Protein AF-0000000087665093 (afdb_homodimer)

Secondary structure (DSSP, 8-state):
-----------SS-GGGGGSGGGGTPPEEEEEEEEE-SS-EEEEEEETT-SS--GGG-EEEEHHHHHHH-HHHHHHHHHHHHHHHH--/-----------SS-GGGGGSGGGGTPPEEEEEEEEE-SS-EEEEEEETT-SS--GGG-EEEEHHHHHHH-HHHHHHHHHHHHHHHS--

Sequence (176 aa):
MLSPSRLKKSSLFPADDTKYGVCEGRKISRILGLNTTSSEVRMLIVYSDTKKVHKRDAELVPSRILRHYAPQMVIDYYESLIIKGNYEMLSPSRLKKSSLFPADDTKYGVCEGRKISRILGLNTTSSEVRMLIVYSDTKKVHKRDAELVPSRILRHYAPQMVIDYYESLIIKGNYE

InterPro domains:
  IPR008251 Chromo shadow domain [PF01393] (25-80)
  IPR016197 Chromo-like domain superfamily [SSF54160] (19-84)

Radius of gyration: 20.63 Å; Cα contacts (8 Å, |Δi|>4): 205; chains: 2; bounding box: 62×60×41 Å

Organism: Ancylostoma caninum (NCBI:txid29170)

pLDDT: mean 83.98, std 19.32, range [35.25, 98.75]

Foldseek 3Di:
DPDPPPPPPPPPDDPVQCVDVLVVPFAWDAWDDWDDDPVFIWTWTATPPDPDPDSVRTDIGTPVNCCVRPVVRVCVVVVVVVVVVVVD/DPDPPPPPPPPPDDPVQCVDVLVVPFAWDAWDDWDDDPVFIWTWTATPPDPDPDSVRTDIGTPVNCCVRPVVRVCVVVVVVVVVVVVD

Structure (mmCIF, N/CA/C/O backbone):
data_AF-0000000087665093-model_v1
#
loop_
_entity.id
_entity.type
_entity.pdbx_description
1 polymer 'Chromo shadow domain protein'
#
loop_
_atom_site.group_PDB
_atom_site.id
_atom_site.type_symbol
_atom_site.label_atom_id
_atom_site.label_alt_id
_atom_site.label_comp_id
_atom_site.label_asym_id
_atom_site.label_entity_id
_atom_site.label_seq_id
_atom_site.pdbx_PDB_ins_code
_atom_site.Cartn_x
_atom_site.Cartn_y
_atom_site.Cartn_z
_atom_site.occupancy
_atom_site.B_iso_or_equiv
_atom_site.auth_seq_id
_atom_site.auth_comp_id
_atom_site.auth_asym_id
_atom_site.auth_atom_id
_atom_site.pdbx_PDB_model_num
ATOM 1 N N . MET A 1 1 ? 41.25 -27.828 14.133 1 35.75 1 MET A N 1
ATOM 2 C CA . MET A 1 1 ? 40.75 -26.812 13.211 1 35.75 1 MET A CA 1
ATOM 3 C C . MET A 1 1 ? 39.25 -26.688 13.305 1 35.75 1 MET A C 1
ATOM 5 O O . MET A 1 1 ? 38.531 -27.625 12.969 1 35.75 1 MET A O 1
ATOM 9 N N . LEU A 1 2 ? 38.656 -25.906 14.305 1 48.94 2 LEU A N 1
ATOM 10 C CA . LEU A 1 2 ? 37.25 -25.781 14.711 1 48.94 2 LEU A CA 1
ATOM 11 C C . LEU A 1 2 ? 36.406 -25.188 13.594 1 48.94 2 LEU A C 1
ATOM 13 O O . LEU A 1 2 ? 36.812 -24.203 12.969 1 48.94 2 LEU A O 1
ATOM 17 N N . SER A 1 3 ? 35.656 -25.984 12.867 1 50.62 3 SER A N 1
ATOM 18 C CA . SER A 1 3 ? 34.812 -25.656 11.734 1 50.62 3 SER A CA 1
ATOM 19 C C . SER A 1 3 ? 33.844 -24.516 12.078 1 50.62 3 SER A C 1
ATOM 21 O O . SER A 1 3 ? 33.219 -24.531 13.125 1 50.62 3 SER A O 1
ATOM 23 N N . PRO A 1 4 ? 34.125 -23.234 11.57 1 51.47 4 PRO A N 1
ATOM 24 C CA . PRO A 1 4 ? 33.281 -22.078 11.891 1 51.47 4 PRO A CA 1
ATOM 25 C C . PRO A 1 4 ? 31.797 -22.406 11.766 1 51.47 4 PRO A C 1
ATOM 27 O O . PRO A 1 4 ? 31.391 -23.141 10.859 1 51.47 4 PRO A O 1
ATOM 30 N N . SER A 1 5 ? 31.078 -22.516 12.836 1 47.56 5 SER A N 1
ATOM 31 C CA . SER A 1 5 ? 29.625 -22.672 12.914 1 47.56 5 SER A CA 1
ATOM 32 C C . SER A 1 5 ? 28.906 -21.688 11.992 1 47.56 5 SER A C 1
ATOM 34 O O . SER A 1 5 ? 29.188 -20.484 12.023 1 47.56 5 SER A O 1
ATOM 36 N N . ARG A 1 6 ? 28.578 -22.062 10.734 1 42.94 6 ARG A N 1
ATOM 37 C CA . ARG A 1 6 ? 27.766 -21.328 9.773 1 42.94 6 ARG A CA 1
ATOM 38 C C . ARG A 1 6 ? 26.625 -20.594 10.461 1 42.94 6 ARG A C 1
ATOM 40 O O . ARG A 1 6 ? 25.781 -21.219 11.117 1 42.94 6 ARG A O 1
ATOM 47 N N . LEU A 1 7 ? 26.781 -19.406 11 1 38.5 7 LEU A N 1
ATOM 48 C CA . LEU A 1 7 ? 25.766 -18.516 11.531 1 38.5 7 LEU A CA 1
ATOM 49 C C . LEU A 1 7 ? 24.516 -18.531 10.656 1 38.5 7 LEU A C 1
ATOM 51 O O . LEU A 1 7 ? 24.594 -18.25 9.461 1 38.5 7 LEU A O 1
ATOM 55 N N . LYS A 1 8 ? 23.578 -19.531 10.852 1 36.75 8 LYS A N 1
ATOM 56 C CA . LYS A 1 8 ? 22.266 -19.547 10.219 1 36.75 8 LYS A CA 1
ATOM 57 C C . LYS A 1 8 ? 21.656 -18.141 10.203 1 36.75 8 LYS A C 1
ATOM 59 O O . LYS A 1 8 ? 21.516 -17.516 11.25 1 36.75 8 LYS A O 1
ATOM 64 N N . LYS A 1 9 ? 22 -17.312 9.328 1 41.16 9 LYS A N 1
ATOM 65 C CA . LYS A 1 9 ? 21.344 -16.016 9.109 1 41.16 9 LYS A CA 1
ATOM 66 C C . LYS A 1 9 ? 19.844 -16.109 9.391 1 41.16 9 LYS A C 1
ATOM 68 O O . LYS A 1 9 ? 19.141 -16.922 8.789 1 41.16 9 LYS A O 1
ATOM 73 N N . SER A 1 10 ? 19.422 -16.016 10.609 1 44.12 10 SER A N 1
ATOM 74 C CA . SER A 1 10 ? 18.016 -15.867 10.969 1 44.12 10 SER A CA 1
ATOM 75 C C . SER A 1 10 ? 17.234 -15.133 9.883 1 44.12 10 SER A C 1
ATOM 77 O O . SER A 1 10 ? 17.484 -13.953 9.617 1 44.12 10 SER A O 1
ATOM 79 N N . SER A 1 11 ? 16.891 -15.812 8.852 1 48.94 11 SER A N 1
ATOM 80 C CA . SER A 1 11 ? 16.172 -15.234 7.727 1 48.94 11 SER A CA 1
ATOM 81 C C . SER A 1 11 ? 14.945 -14.453 8.195 1 48.94 11 SER A C 1
ATOM 83 O O . SER A 1 11 ? 14.234 -14.891 9.109 1 48.94 11 SER A O 1
ATOM 85 N N . LEU A 1 12 ? 14.984 -13.195 8.203 1 56.91 12 LEU A N 1
ATOM 86 C CA . LEU A 1 12 ? 13.914 -12.25 8.5 1 56.91 12 LEU A CA 1
ATOM 87 C C . LEU A 1 12 ? 12.57 -12.789 8.023 1 56.91 12 LEU A C 1
ATOM 89 O O . LEU A 1 12 ? 11.523 -12.312 8.469 1 56.91 12 LEU A O 1
ATOM 93 N N . PHE A 1 13 ? 12.602 -13.719 7.207 1 63.31 13 PHE A N 1
ATOM 94 C CA . PHE A 1 13 ? 11.359 -14.289 6.715 1 63.31 13 PHE A CA 1
ATOM 95 C C . PHE A 1 13 ? 11.133 -15.68 7.301 1 63.31 13 PHE A C 1
ATOM 97 O O . PHE A 1 13 ? 12.078 -16.453 7.469 1 63.31 13 PHE A O 1
ATOM 104 N N . PRO A 1 14 ? 9.898 -15.781 7.859 1 67.06 14 PRO A N 1
ATOM 105 C CA . PRO A 1 14 ? 9.633 -17.141 8.32 1 67.06 14 PRO A CA 1
ATOM 106 C C . PRO A 1 14 ? 9.992 -18.203 7.273 1 67.06 14 PRO A C 1
ATOM 108 O O . PRO A 1 14 ? 9.992 -17.906 6.074 1 67.06 14 PRO A O 1
ATOM 111 N N . ALA A 1 15 ? 10.617 -19.219 7.629 1 66.5 15 ALA A N 1
ATOM 112 C CA . ALA A 1 15 ? 11.102 -20.328 6.812 1 66.5 15 ALA A CA 1
ATOM 113 C C . ALA A 1 15 ? 10.141 -20.641 5.668 1 66.5 15 ALA A C 1
ATOM 115 O O . ALA A 1 15 ? 10.57 -20.922 4.547 1 66.5 15 ALA A O 1
ATOM 116 N N . ASP A 1 16 ? 8.805 -20.312 5.77 1 84.5 16 ASP A N 1
ATOM 117 C CA . ASP A 1 16 ? 7.785 -20.656 4.777 1 84.5 16 ASP A CA 1
ATOM 118 C C . ASP A 1 16 ? 7.676 -19.562 3.709 1 84.5 16 ASP A C 1
ATOM 120 O O . ASP A 1 16 ? 7.191 -19.828 2.605 1 84.5 16 ASP A O 1
ATOM 124 N N . ASP A 1 17 ? 8.43 -18.531 3.832 1 89.25 17 ASP A N 1
ATOM 125 C CA . ASP A 1 17 ? 8.297 -17.422 2.879 1 89.25 17 ASP A CA 1
ATOM 126 C C . ASP A 1 17 ? 9.164 -17.672 1.642 1 89.25 17 ASP A C 1
ATOM 128 O O . ASP A 1 17 ? 8.859 -17.156 0.559 1 89.25 17 ASP A O 1
ATOM 132 N N . THR A 1 18 ? 10.102 -18.516 1.742 1 90.94 18 THR A N 1
ATOM 133 C CA . THR A 1 18 ? 11.047 -18.75 0.659 1 90.94 18 THR A CA 1
ATOM 134 C C . THR A 1 18 ? 10.414 -19.578 -0.457 1 90.94 18 THR A C 1
ATOM 136 O O . THR A 1 18 ? 10.977 -19.703 -1.543 1 90.94 18 THR A O 1
ATOM 139 N N . LYS A 1 19 ? 9.273 -20 -0.233 1 94.19 19 LYS A N 1
ATOM 140 C CA . LYS A 1 19 ? 8.602 -20.828 -1.242 1 94.19 19 LYS A CA 1
ATOM 141 C C . LYS A 1 19 ? 8.008 -19.953 -2.346 1 94.19 19 LYS A C 1
ATOM 143 O O . LYS A 1 19 ? 7.676 -20.453 -3.424 1 94.19 19 LYS A O 1
ATOM 148 N N . TYR A 1 20 ? 7.887 -18.719 -2.131 1 96.25 20 TYR A N 1
ATOM 149 C CA . TYR A 1 20 ? 7.242 -17.828 -3.096 1 96.25 20 TYR A CA 1
ATOM 150 C C . TYR A 1 20 ? 8.25 -17.297 -4.113 1 96.25 20 TYR A C 1
ATOM 152 O O . TYR A 1 20 ? 9.367 -16.938 -3.75 1 96.25 20 TYR A O 1
ATOM 160 N N . GLY A 1 21 ? 7.871 -17.219 -5.359 1 96.12 21 GLY A N 1
ATOM 161 C CA . GLY A 1 21 ? 8.719 -16.75 -6.441 1 96.12 21 GLY A CA 1
ATOM 162 C C . GLY A 1 21 ? 9.281 -15.359 -6.188 1 96.12 21 GLY A C 1
ATOM 163 O O . GLY A 1 21 ? 10.438 -15.086 -6.523 1 96.12 21 GLY A O 1
ATOM 164 N N . VAL A 1 22 ? 8.547 -14.594 -5.602 1 96.12 22 VAL A N 1
ATOM 165 C CA . VAL A 1 22 ? 8.977 -13.219 -5.375 1 96.12 22 VAL A CA 1
ATOM 166 C C . VAL A 1 22 ? 10.172 -13.203 -4.426 1 96.12 22 VAL A C 1
ATOM 168 O O . VAL A 1 22 ? 11.039 -12.328 -4.52 1 96.12 22 VAL A O 1
ATOM 171 N N . CYS A 1 23 ? 10.164 -14.133 -3.533 1 95.5 23 CYS A N 1
ATOM 172 C CA . CYS A 1 23 ? 11.266 -14.219 -2.582 1 95.5 23 CYS A CA 1
ATOM 173 C C . CYS A 1 23 ? 12.531 -14.727 -3.258 1 95.5 23 CYS A C 1
ATOM 175 O O . CYS A 1 23 ? 13.633 -14.562 -2.729 1 95.5 23 CYS A O 1
ATOM 177 N N . GLU A 1 24 ? 12.359 -15.352 -4.324 1 94.38 24 GLU A N 1
ATOM 178 C CA . GLU A 1 24 ? 13.492 -15.859 -5.098 1 94.38 24 GLU A CA 1
ATOM 179 C C . GLU A 1 24 ? 13.953 -14.836 -6.129 1 94.38 24 GLU A C 1
ATOM 181 O O . GLU A 1 24 ? 14.844 -15.117 -6.934 1 94.38 24 GLU A O 1
ATOM 186 N N . GLY A 1 25 ? 13.32 -13.781 -6.152 1 94.56 25 GLY A N 1
ATOM 187 C CA . GLY A 1 25 ? 13.781 -12.711 -7.023 1 94.56 25 GLY A CA 1
ATOM 188 C C . GLY A 1 25 ? 12.953 -12.578 -8.289 1 94.56 25 GLY A C 1
ATOM 189 O O . GLY A 1 25 ? 13.266 -11.766 -9.164 1 94.56 25 GLY A O 1
ATOM 190 N N . ARG A 1 26 ? 11.922 -13.312 -8.422 1 95.25 26 ARG A N 1
ATOM 191 C CA . ARG A 1 26 ? 11.062 -13.164 -9.586 1 95.25 26 ARG A CA 1
ATOM 192 C C . ARG A 1 26 ? 10.305 -11.844 -9.547 1 95.25 26 ARG A C 1
ATOM 194 O O . ARG A 1 26 ? 9.859 -11.414 -8.484 1 95.25 26 ARG A O 1
ATOM 201 N N . LYS A 1 27 ? 10.141 -11.273 -10.68 1 95.75 27 LYS A N 1
ATOM 202 C CA . LYS A 1 27 ? 9.461 -9.984 -10.789 1 95.75 27 LYS A CA 1
ATOM 203 C C . LYS A 1 27 ? 7.961 -10.172 -11.008 1 95.75 27 LYS A C 1
ATOM 205 O O . LYS A 1 27 ? 7.543 -11.039 -11.766 1 95.75 27 LYS A O 1
ATOM 210 N N . ILE A 1 28 ? 7.234 -9.367 -10.359 1 96.25 28 ILE A N 1
ATOM 211 C CA . ILE A 1 28 ? 5.781 -9.414 -10.477 1 96.25 28 ILE A CA 1
ATOM 212 C C . ILE A 1 28 ? 5.328 -8.531 -11.641 1 96.25 28 ILE A C 1
ATOM 214 O O . ILE A 1 28 ? 5.801 -7.406 -11.797 1 96.25 28 ILE A O 1
ATOM 218 N N . SER A 1 29 ? 4.43 -9.031 -12.359 1 94.88 29 SER A N 1
ATOM 219 C CA . SER A 1 29 ? 3.848 -8.266 -13.461 1 94.88 29 SER A CA 1
ATOM 220 C C . SER A 1 29 ? 2.582 -7.539 -13.023 1 94.88 29 SER A C 1
ATOM 222 O O . SER A 1 29 ? 2.439 -6.336 -13.25 1 94.88 29 SER A O 1
ATOM 224 N N . ARG A 1 30 ? 1.683 -8.289 -12.43 1 95.06 30 ARG A N 1
ATOM 225 C CA . ARG A 1 30 ? 0.434 -7.672 -11.992 1 95.06 30 ARG A CA 1
ATOM 226 C C . ARG A 1 30 ? -0.251 -8.508 -10.922 1 95.06 30 ARG A C 1
ATOM 228 O O . ARG A 1 30 ? 0.074 -9.688 -10.742 1 95.06 30 ARG A O 1
ATOM 235 N N . ILE A 1 31 ? -1.159 -7.848 -10.227 1 96.62 31 ILE A N 1
ATOM 236 C CA . ILE A 1 31 ? -2.021 -8.5 -9.25 1 96.62 31 ILE A CA 1
ATOM 237 C C . ILE A 1 31 ? -3.418 -8.688 -9.836 1 96.62 31 ILE A C 1
ATOM 239 O O . ILE A 1 31 ? -4.008 -7.742 -10.367 1 96.62 31 ILE A O 1
ATOM 243 N N . LEU A 1 32 ? -3.879 -9.852 -9.734 1 94.56 32 LEU A N 1
ATOM 244 C CA . LEU A 1 32 ? -5.117 -10.203 -10.43 1 94.56 32 LEU A CA 1
ATOM 245 C C . LEU A 1 32 ? -6.293 -10.227 -9.461 1 94.56 32 LEU A C 1
ATOM 247 O O . LEU A 1 32 ? -7.445 -10.07 -9.875 1 94.56 32 LEU A O 1
ATOM 251 N N . GLY A 1 33 ? -5.98 -10.57 -8.172 1 95.75 33 GLY A N 1
ATOM 252 C CA . GLY A 1 33 ? -7.082 -10.75 -7.242 1 95.75 33 GLY A CA 1
ATOM 253 C C . GLY A 1 33 ? -6.645 -10.695 -5.789 1 95.75 33 GLY A C 1
ATOM 254 O O . GLY A 1 33 ? -5.449 -10.648 -5.496 1 95.75 33 GLY A O 1
ATOM 255 N N . LEU A 1 34 ? -7.727 -10.695 -5.055 1 96.31 34 LEU A N 1
ATOM 256 C CA . LEU A 1 34 ? -7.559 -10.609 -3.609 1 96.31 34 LEU A CA 1
ATOM 257 C C . LEU A 1 34 ? -8.391 -11.672 -2.898 1 96.31 34 LEU A C 1
ATOM 259 O O . LEU A 1 34 ? -9.547 -11.898 -3.252 1 96.31 34 LEU A O 1
ATOM 263 N N . ASN A 1 35 ? -7.676 -12.328 -1.948 1 95.88 35 ASN A N 1
ATOM 264 C CA . ASN A 1 35 ? -8.367 -13.266 -1.077 1 95.88 35 ASN A CA 1
ATOM 265 C C . ASN A 1 35 ? -8.211 -12.891 0.393 1 95.88 35 ASN A C 1
ATOM 267 O O . ASN A 1 35 ? -7.102 -12.875 0.921 1 95.88 35 ASN A O 1
ATOM 271 N N . THR A 1 36 ? -9.344 -12.562 0.987 1 95.06 36 THR A N 1
ATOM 272 C CA . THR A 1 36 ? -9.32 -12.234 2.408 1 95.06 36 THR A CA 1
ATOM 273 C C . THR A 1 36 ? -9.945 -13.367 3.229 1 95.06 36 THR A C 1
ATOM 275 O O . THR A 1 36 ? -11.062 -13.797 2.951 1 95.06 36 THR A O 1
ATOM 278 N N . THR A 1 37 ? -9.18 -13.883 4.074 1 93.31 37 THR A N 1
ATOM 279 C CA . THR A 1 37 ? -9.695 -14.828 5.051 1 93.31 37 THR A CA 1
ATOM 280 C C . THR A 1 37 ? -9.586 -14.266 6.465 1 93.31 37 THR A C 1
ATOM 282 O O . THR A 1 37 ? -9.07 -13.164 6.656 1 93.31 37 THR A O 1
ATOM 285 N N . SER A 1 38 ? -10.109 -15.008 7.461 1 91.75 38 SER A N 1
ATOM 286 C CA . SER A 1 38 ? -9.984 -14.578 8.852 1 91.75 38 SER A CA 1
ATOM 287 C C . SER A 1 38 ? -8.523 -14.539 9.289 1 91.75 38 SER A C 1
ATOM 289 O O . SER A 1 38 ? -8.164 -13.766 10.18 1 91.75 38 SER A O 1
ATOM 291 N N . SER A 1 39 ? -7.711 -15.312 8.68 1 92.69 39 SER A N 1
ATOM 292 C CA . SER A 1 39 ? -6.336 -15.461 9.141 1 92.69 39 SER A CA 1
ATOM 293 C C . SER A 1 39 ? -5.395 -14.539 8.375 1 92.69 39 SER A C 1
ATOM 295 O O . SER A 1 39 ? -4.422 -14.031 8.938 1 92.69 39 SER A O 1
ATOM 297 N N . GLU A 1 40 ? -5.703 -14.453 7.066 1 95.12 40 GLU A N 1
ATOM 298 C CA . GLU A 1 40 ? -4.727 -13.656 6.324 1 95.12 40 GLU A CA 1
ATOM 299 C C . GLU A 1 40 ? -5.324 -13.117 5.027 1 95.12 40 GLU A C 1
ATOM 301 O O . GLU A 1 40 ? -6.324 -13.648 4.531 1 95.12 40 GLU A O 1
ATOM 306 N N . VAL A 1 41 ? -4.621 -12.055 4.496 1 96.69 41 VAL A N 1
ATOM 307 C CA . VAL A 1 41 ? -4.926 -11.516 3.172 1 96.69 41 VAL A CA 1
ATOM 308 C C . VAL A 1 41 ? -3.912 -12.047 2.156 1 96.69 41 VAL A C 1
ATOM 310 O O . VAL A 1 41 ? -2.705 -12.023 2.406 1 96.69 41 VAL A O 1
ATOM 313 N N . ARG A 1 42 ? -4.422 -12.516 1.086 1 98.25 42 ARG A N 1
ATOM 314 C CA . ARG A 1 42 ? -3.562 -13.023 0.018 1 98.25 42 ARG A CA 1
ATOM 315 C C . ARG A 1 42 ? -3.941 -12.414 -1.325 1 98.25 42 ARG A C 1
ATOM 317 O O . ARG A 1 42 ? -5.086 -12.008 -1.528 1 98.25 42 ARG A O 1
ATOM 324 N N . MET A 1 43 ? -2.893 -12.32 -2.189 1 98.12 43 MET A N 1
ATOM 325 C CA . MET A 1 43 ? -3.107 -11.75 -3.516 1 98.12 43 MET A CA 1
ATOM 326 C C . MET A 1 43 ? -2.68 -12.727 -4.605 1 98.12 43 MET A C 1
ATOM 328 O O . MET A 1 43 ? -1.663 -13.406 -4.469 1 98.12 43 MET A O 1
ATOM 332 N N . LEU A 1 44 ? -3.51 -12.781 -5.621 1 97.06 44 LEU A N 1
ATOM 333 C CA . LEU A 1 44 ? -3.176 -13.578 -6.797 1 97.06 44 LEU A CA 1
ATOM 334 C C . LEU A 1 44 ? -2.281 -12.797 -7.75 1 97.06 44 LEU A C 1
ATOM 336 O O . LEU A 1 44 ? -2.699 -11.773 -8.305 1 97.06 44 LEU A O 1
ATOM 340 N N . ILE A 1 45 ? -1.051 -13.312 -7.973 1 96.75 45 ILE A N 1
ATOM 341 C CA . ILE A 1 45 ? -0.106 -12.516 -8.742 1 96.75 45 ILE A CA 1
ATOM 342 C C . ILE A 1 45 ? 0.377 -13.312 -9.953 1 96.75 45 ILE A C 1
ATOM 344 O O . ILE A 1 45 ? 0.396 -14.547 -9.93 1 96.75 45 ILE A O 1
ATOM 348 N N . VAL A 1 46 ? 0.731 -12.531 -10.977 1 95.75 46 VAL A N 1
ATOM 349 C CA . VAL A 1 46 ? 1.394 -13.062 -12.164 1 95.75 46 VAL A CA 1
ATOM 350 C C . VAL A 1 46 ? 2.812 -12.508 -12.25 1 95.75 46 VAL A C 1
ATOM 352 O O . VAL A 1 46 ? 3.039 -11.32 -12.016 1 95.75 46 VAL A O 1
ATOM 355 N N . TYR A 1 47 ? 3.742 -13.406 -12.555 1 96.12 47 TYR A N 1
ATOM 356 C CA . TYR A 1 47 ? 5.137 -13.008 -12.719 1 96.12 47 TYR A CA 1
ATOM 357 C C . TYR A 1 47 ? 5.422 -12.617 -14.164 1 96.12 47 TYR A C 1
ATOM 359 O O . TYR A 1 47 ? 4.77 -13.109 -15.094 1 96.12 47 TYR A O 1
ATOM 367 N N . SER A 1 48 ? 6.422 -11.773 -14.25 1 94.06 48 SER A N 1
ATOM 368 C CA . SER A 1 48 ? 6.773 -11.227 -15.555 1 94.06 48 SER A CA 1
ATOM 369 C C . SER A 1 48 ? 7.359 -12.297 -16.469 1 94.06 48 SER A C 1
ATOM 371 O O . SER A 1 48 ? 7.281 -12.195 -17.688 1 94.06 48 SER A O 1
ATOM 373 N N . ASP A 1 49 ? 7.984 -13.211 -15.914 1 91.5 49 ASP A N 1
ATOM 374 C CA . ASP A 1 49 ? 8.68 -14.227 -16.688 1 91.5 49 ASP A CA 1
ATOM 375 C C . ASP A 1 49 ? 7.734 -15.352 -17.094 1 91.5 49 ASP A C 1
ATOM 377 O O . ASP A 1 49 ? 8.156 -16.328 -17.703 1 91.5 49 ASP A O 1
ATOM 381 N N . THR A 1 50 ? 6.496 -15.188 -16.656 1 85.06 50 THR A N 1
ATOM 382 C CA . THR A 1 50 ? 5.512 -16.188 -17.016 1 85.06 50 THR A CA 1
ATOM 383 C C . THR A 1 50 ? 5.176 -16.109 -18.516 1 85.06 50 THR A C 1
ATOM 385 O O . THR A 1 50 ? 4.836 -15.031 -19.016 1 85.06 50 THR A O 1
ATOM 388 N N . LYS A 1 51 ? 5.52 -17.125 -19.297 1 73.5 51 LYS A N 1
ATOM 389 C CA . LYS A 1 51 ? 5.316 -17.172 -20.734 1 73.5 51 LYS A CA 1
ATOM 390 C C . LYS A 1 51 ? 3.832 -17.203 -21.078 1 73.5 51 LYS A C 1
ATOM 392 O O . LYS A 1 51 ? 3.395 -16.578 -22.047 1 73.5 51 LYS A O 1
ATOM 397 N N . LYS A 1 52 ? 3.025 -18.094 -20.469 1 67.12 52 LYS A N 1
ATOM 398 C CA . LYS A 1 52 ? 1.607 -18.203 -20.797 1 67.12 52 LYS A CA 1
ATOM 399 C C . LYS A 1 52 ? 0.732 -17.688 -19.672 1 67.12 52 LYS A C 1
ATOM 401 O O . LYS A 1 52 ? 0.913 -18.062 -18.516 1 67.12 52 LYS A O 1
ATOM 406 N N . VAL A 1 53 ? 0.245 -16.562 -19.703 1 61.78 53 VAL A N 1
ATOM 407 C CA . VAL A 1 53 ? -0.523 -15.789 -18.734 1 61.78 53 VAL A CA 1
ATOM 408 C C . VAL A 1 53 ? -1.854 -16.484 -18.453 1 61.78 53 VAL A C 1
ATOM 410 O O . VAL A 1 53 ? -2.83 -16.281 -19.188 1 61.78 53 VAL A O 1
ATOM 413 N N . HIS A 1 54 ? -1.794 -17.672 -18.141 1 69.94 54 HIS A N 1
ATOM 414 C CA . HIS A 1 54 ? -3.051 -18.25 -17.672 1 69.94 54 HIS A CA 1
ATOM 415 C C . HIS A 1 54 ? -3.17 -18.156 -16.156 1 69.94 54 HIS A C 1
ATOM 417 O O . HIS A 1 54 ? -2.164 -18.031 -15.453 1 69.94 54 HIS A O 1
ATOM 423 N N . LYS A 1 55 ? -4.434 -17.906 -15.742 1 69.69 55 LYS A N 1
ATOM 424 C CA . LYS A 1 55 ? -4.711 -17.859 -14.312 1 69.69 55 LYS A CA 1
ATOM 425 C C . LYS A 1 55 ? -4.016 -19 -13.578 1 69.69 55 LYS A C 1
ATOM 427 O O . LYS A 1 55 ? -3.592 -18.844 -12.43 1 69.69 55 LYS A O 1
ATOM 432 N N . ARG A 1 56 ? -3.686 -20.062 -14.367 1 76.81 56 ARG A N 1
ATOM 433 C CA . ARG A 1 56 ? -3.082 -21.25 -13.766 1 76.81 56 ARG A CA 1
ATOM 434 C C . ARG A 1 56 ? -1.628 -20.984 -13.391 1 76.81 56 ARG A C 1
ATOM 436 O O . ARG A 1 56 ? -1.058 -21.703 -12.57 1 76.81 56 ARG A O 1
ATOM 443 N N . ASP A 1 57 ? -1.271 -19.828 -14.07 1 86.25 57 ASP A N 1
ATOM 444 C CA . ASP A 1 57 ? 0.136 -19.531 -13.82 1 86.25 57 ASP A CA 1
ATOM 445 C C . ASP A 1 57 ? 0.29 -18.469 -12.734 1 86.25 57 ASP A C 1
ATOM 447 O O . ASP A 1 57 ? 1.407 -18.062 -12.406 1 86.25 57 ASP A O 1
ATOM 451 N N . ALA A 1 58 ? -0.812 -18.156 -12.242 1 93.31 58 ALA A N 1
ATOM 452 C CA . ALA A 1 58 ? -0.781 -17.188 -11.148 1 93.31 58 ALA A CA 1
ATOM 453 C C . ALA A 1 58 ? -0.438 -17.859 -9.82 1 93.31 58 ALA A C 1
ATOM 455 O O . ALA A 1 58 ? -0.582 -19.078 -9.688 1 93.31 58 ALA A O 1
ATOM 456 N N . GLU A 1 59 ? 0.173 -17.047 -8.938 1 94.94 59 GLU A N 1
ATOM 457 C CA . GLU A 1 59 ? 0.527 -17.531 -7.605 1 94.94 59 GLU A CA 1
ATOM 458 C C . GLU A 1 59 ? -0.216 -16.75 -6.52 1 94.94 59 GLU A C 1
ATOM 460 O O . GLU A 1 59 ? -0.319 -15.531 -6.586 1 94.94 59 GLU A O 1
ATOM 465 N N . LEU A 1 60 ? -0.766 -17.422 -5.512 1 96.5 60 LEU A N 1
ATOM 466 C CA . LEU A 1 60 ? -1.395 -16.812 -4.344 1 96.5 60 LEU A CA 1
ATOM 467 C C . LEU A 1 60 ? -0.365 -16.531 -3.256 1 96.5 60 LEU A C 1
ATOM 469 O O . LEU A 1 60 ? 0.164 -17.453 -2.643 1 96.5 60 LEU A O 1
ATOM 473 N N . VAL A 1 61 ? -0.118 -15.25 -3.102 1 97.94 61 VAL A N 1
ATOM 474 C CA . VAL A 1 61 ? 0.965 -14.859 -2.205 1 97.94 61 VAL A CA 1
ATOM 475 C C . VAL A 1 61 ? 0.41 -14 -1.068 1 97.94 61 VAL A C 1
ATOM 477 O O . VAL A 1 61 ? -0.413 -13.109 -1.296 1 97.94 61 VAL A O 1
ATOM 480 N N . PRO A 1 62 ? 0.859 -14.266 0.179 1 98 62 PRO A N 1
ATOM 481 C CA . PRO A 1 62 ? 0.418 -13.422 1.292 1 98 62 PRO A CA 1
ATOM 482 C C . PRO A 1 62 ? 0.777 -11.945 1.096 1 98 62 PRO A C 1
ATOM 484 O O . PRO A 1 62 ? 1.878 -11.633 0.635 1 98 62 PRO A O 1
ATOM 487 N N . SER A 1 63 ? -0.177 -11.086 1.503 1 98.12 63 SER A N 1
ATOM 488 C CA . SER A 1 63 ? 0.059 -9.656 1.385 1 98.12 63 SER A CA 1
ATOM 489 C C . SER A 1 63 ? 1.236 -9.211 2.248 1 98.12 63 SER A C 1
ATOM 491 O O . SER A 1 63 ? 1.97 -8.289 1.883 1 98.12 63 SER A O 1
ATOM 493 N N . ARG A 1 64 ? 1.449 -9.914 3.33 1 97.62 64 ARG A N 1
ATOM 494 C CA . ARG A 1 64 ? 2.541 -9.578 4.242 1 97.62 64 ARG A CA 1
ATOM 495 C C . ARG A 1 64 ? 3.893 -9.711 3.547 1 97.62 64 ARG A C 1
ATOM 497 O O . ARG A 1 64 ? 4.848 -9.016 3.9 1 97.62 64 ARG A O 1
ATOM 504 N N . ILE A 1 65 ? 3.945 -10.516 2.584 1 97.69 65 ILE A N 1
ATOM 505 C CA . ILE A 1 65 ? 5.172 -10.695 1.814 1 97.69 65 ILE A CA 1
ATOM 506 C C . ILE A 1 65 ? 5.242 -9.648 0.705 1 97.69 65 ILE A C 1
ATOM 508 O O . ILE A 1 65 ? 6.262 -8.969 0.546 1 97.69 65 ILE A O 1
ATOM 512 N N . LEU A 1 66 ? 4.168 -9.391 0.028 1 98.19 66 LEU A N 1
ATOM 513 C CA . LEU A 1 66 ? 4.129 -8.531 -1.153 1 98.19 66 LEU A CA 1
ATOM 514 C C . LEU A 1 66 ? 4.426 -7.086 -0.783 1 98.19 66 LEU A C 1
ATOM 516 O O . LEU A 1 66 ? 5.008 -6.344 -1.577 1 98.19 66 LEU A O 1
ATOM 520 N N . ARG A 1 67 ? 4.055 -6.711 0.415 1 97.56 67 ARG A N 1
ATOM 521 C CA . ARG A 1 67 ? 4.285 -5.348 0.878 1 97.56 67 ARG A CA 1
ATOM 522 C C . ARG A 1 67 ? 5.777 -5.047 0.968 1 97.56 67 ARG A C 1
ATOM 524 O O . ARG A 1 67 ? 6.18 -3.881 0.975 1 97.56 67 ARG A O 1
ATOM 531 N N . HIS A 1 68 ? 6.574 -6.02 0.986 1 96.81 68 HIS A N 1
ATOM 532 C CA . HIS A 1 68 ? 8.016 -5.824 1.062 1 96.81 68 HIS A CA 1
ATOM 533 C C . HIS A 1 68 ? 8.648 -5.824 -0.328 1 96.81 68 HIS A C 1
ATOM 535 O O . HIS A 1 68 ? 9.648 -5.141 -0.562 1 96.81 68 HIS A O 1
ATOM 541 N N . TYR A 1 69 ? 8.055 -6.5 -1.247 1 96.25 69 TYR A N 1
ATOM 542 C CA . TYR A 1 69 ? 8.695 -6.719 -2.541 1 96.25 69 TYR A CA 1
ATOM 543 C C . TYR A 1 69 ? 8.094 -5.812 -3.607 1 96.25 69 TYR A C 1
ATOM 545 O O . TYR A 1 69 ? 8.781 -5.402 -4.543 1 96.25 69 TYR A O 1
ATOM 553 N N . ALA A 1 70 ? 6.809 -5.547 -3.475 1 97.94 70 ALA A N 1
ATOM 554 C CA . ALA A 1 70 ? 6.129 -4.75 -4.492 1 97.94 70 ALA A CA 1
ATOM 555 C C . ALA A 1 70 ? 5.098 -3.816 -3.859 1 97.94 70 ALA A C 1
ATOM 557 O O . ALA A 1 70 ? 3.93 -3.814 -4.25 1 97.94 70 ALA A O 1
ATOM 558 N N . PRO A 1 71 ? 5.551 -3.01 -2.936 1 98.5 71 PRO A N 1
ATOM 559 C CA . PRO A 1 71 ? 4.598 -2.168 -2.205 1 98.5 71 PRO A CA 1
ATOM 560 C C . PRO A 1 71 ? 3.809 -1.236 -3.121 1 98.5 71 PRO A C 1
ATOM 562 O O . PRO A 1 71 ? 2.613 -1.022 -2.908 1 98.5 71 PRO A O 1
ATOM 565 N N . GLN A 1 72 ? 4.547 -0.709 -4.086 1 98.56 72 GLN A N 1
ATOM 566 C CA . GLN A 1 72 ? 3.846 0.224 -4.965 1 98.56 72 GLN A CA 1
ATOM 567 C C . GLN A 1 72 ? 2.711 -0.468 -5.711 1 98.56 72 GLN A C 1
ATOM 569 O O . GLN A 1 72 ? 1.624 0.096 -5.863 1 98.56 72 GLN A O 1
ATOM 574 N N . MET A 1 73 ? 2.93 -1.663 -6.117 1 98.56 73 MET A N 1
ATOM 575 C CA . MET A 1 73 ? 1.904 -2.418 -6.832 1 98.56 73 MET A CA 1
ATOM 576 C C . MET A 1 73 ? 0.756 -2.793 -5.902 1 98.56 73 MET A C 1
ATOM 578 O O . MET A 1 73 ? -0.407 -2.785 -6.309 1 98.56 73 MET A O 1
ATOM 582 N N . VAL A 1 74 ? 1.079 -3.148 -4.711 1 98.75 74 VAL A N 1
ATOM 583 C CA . VAL A 1 74 ? 0.065 -3.471 -3.713 1 98.75 74 VAL A CA 1
ATOM 584 C C . VAL A 1 74 ? -0.83 -2.256 -3.475 1 98.75 74 VAL A C 1
ATOM 586 O O . VAL A 1 74 ? -2.059 -2.375 -3.475 1 98.75 74 VAL A O 1
ATOM 589 N N . ILE A 1 75 ? -0.276 -1.109 -3.365 1 98.62 75 ILE A N 1
ATOM 590 C CA . ILE A 1 75 ? -1.017 0.125 -3.131 1 98.62 75 ILE A CA 1
ATOM 591 C C . ILE A 1 75 ? -1.926 0.415 -4.324 1 98.62 75 ILE A C 1
ATOM 593 O O . ILE A 1 75 ? -3.105 0.73 -4.152 1 98.62 75 ILE A O 1
ATOM 597 N N . ASP A 1 76 ? -1.333 0.275 -5.516 1 98.25 76 ASP A N 1
ATOM 598 C CA . ASP A 1 76 ? -2.135 0.501 -6.715 1 98.25 76 ASP A CA 1
ATOM 599 C C . ASP A 1 76 ? -3.373 -0.394 -6.723 1 98.25 76 ASP A C 1
ATOM 601 O O . ASP A 1 76 ? -4.48 0.071 -7 1 98.25 76 ASP A O 1
ATOM 605 N N . TYR A 1 77 ? -3.193 -1.601 -6.449 1 98.12 77 TYR A N 1
ATOM 606 C CA . TYR A 1 77 ? -4.277 -2.578 -6.484 1 98.12 77 TYR A CA 1
ATOM 607 C C . TYR A 1 77 ? -5.332 -2.262 -5.434 1 98.12 77 TYR A C 1
ATOM 609 O O . TYR A 1 77 ? -6.527 -2.203 -5.738 1 98.12 77 TYR A O 1
ATOM 617 N N . TYR A 1 78 ? -4.871 -2.031 -4.25 1 97.56 78 TYR A N 1
ATOM 618 C CA . TYR A 1 78 ? -5.809 -1.719 -3.176 1 97.56 78 TYR A CA 1
ATOM 619 C C . TYR A 1 78 ? -6.605 -0.458 -3.494 1 97.56 78 TYR A C 1
ATOM 621 O O . TYR A 1 78 ? -7.816 -0.41 -3.279 1 97.56 78 TYR A O 1
ATOM 629 N N . GLU A 1 79 ? -5.895 0.554 -3.938 1 96.75 79 GLU A N 1
ATOM 630 C CA . GLU A 1 79 ? -6.539 1.826 -4.25 1 96.75 79 GLU A CA 1
ATOM 631 C C . GLU A 1 79 ? -7.633 1.648 -5.301 1 96.75 79 GLU A C 1
ATOM 633 O O . GLU A 1 79 ? -8.711 2.229 -5.18 1 96.75 79 GLU A O 1
ATOM 638 N N . SER A 1 80 ? -7.34 0.858 -6.266 1 95.25 80 SER A N 1
ATOM 639 C CA . SER A 1 80 ? -8.344 0.592 -7.293 1 95.25 80 SER A CA 1
ATOM 640 C C . SER A 1 80 ? -9.578 -0.073 -6.699 1 95.25 80 SER A C 1
ATOM 642 O O . SER A 1 80 ? -10.703 0.212 -7.113 1 95.25 80 SER A O 1
ATOM 644 N N . LEU A 1 81 ? -9.375 -1 -5.762 1 93.31 81 LEU A N 1
ATOM 645 C CA . LEU A 1 81 ? -10.492 -1.67 -5.109 1 93.31 81 LEU A CA 1
ATOM 646 C C . LEU A 1 81 ? -11.336 -0.674 -4.32 1 93.31 81 LEU A C 1
ATOM 648 O O . LEU A 1 81 ? -12.57 -0.725 -4.367 1 93.31 81 LEU A O 1
ATOM 652 N N . ILE A 1 82 ? -10.773 0.189 -3.621 1 92.81 82 ILE A N 1
ATOM 653 C CA . ILE A 1 82 ? -11.43 1.156 -2.748 1 92.81 82 ILE A CA 1
ATOM 654 C C . ILE A 1 82 ? -12.258 2.129 -3.584 1 92.81 82 ILE A C 1
ATOM 656 O O . ILE A 1 82 ? -13.414 2.408 -3.258 1 92.81 82 ILE A O 1
ATOM 660 N N . ILE A 1 83 ? -11.625 2.609 -4.594 1 92.38 83 ILE A N 1
ATOM 661 C CA . ILE A 1 83 ? -12.297 3.564 -5.465 1 92.38 83 ILE A CA 1
ATOM 662 C C . ILE A 1 83 ? -13.516 2.904 -6.105 1 92.38 83 ILE A C 1
ATOM 664 O O . ILE A 1 83 ? -14.586 3.516 -6.203 1 92.38 83 ILE A O 1
ATOM 668 N N . LYS A 1 84 ? -13.398 1.681 -6.48 1 89.56 84 LYS A N 1
ATOM 669 C CA . LYS A 1 84 ? -14.5 0.946 -7.098 1 89.56 84 LYS A CA 1
ATOM 670 C C . LYS A 1 84 ? -15.609 0.664 -6.082 1 89.56 84 LYS A C 1
ATOM 672 O O . LYS A 1 84 ? -16.797 0.652 -6.434 1 89.56 84 LYS A O 1
ATOM 677 N N . GLY A 1 85 ? -15.234 0.244 -4.875 1 82.31 85 GLY A N 1
ATOM 678 C CA . GLY A 1 85 ? -16.219 -0.022 -3.838 1 82.31 85 GLY A CA 1
ATOM 679 C C . GLY A 1 85 ? -16.938 1.229 -3.357 1 82.31 85 GLY A C 1
ATOM 680 O O . GLY A 1 85 ? -18.062 1.156 -2.867 1 82.31 85 GLY A O 1
ATOM 681 N N . ASN A 1 86 ? -16.219 2.27 -3.211 1 62.34 86 ASN A N 1
ATOM 682 C CA . ASN A 1 86 ? -16.844 3.525 -2.82 1 62.34 86 ASN A CA 1
ATOM 683 C C . ASN A 1 86 ? -17.859 3.99 -3.863 1 62.34 86 ASN A C 1
ATOM 685 O O . ASN A 1 86 ? -18.688 4.855 -3.586 1 62.34 86 ASN A O 1
ATOM 689 N N . TYR A 1 87 ? -17.672 3.479 -5.016 1 50.44 87 TYR A N 1
ATOM 690 C CA . TYR A 1 87 ? -18.641 3.799 -6.055 1 50.44 87 TYR A CA 1
ATOM 691 C C . TYR A 1 87 ? -19.797 2.801 -6.055 1 50.44 87 TYR A C 1
ATOM 693 O O . TYR A 1 87 ? -20.859 3.059 -6.641 1 50.44 87 TYR A O 1
ATOM 701 N N . GLU A 1 88 ? -19.688 1.688 -5.375 1 43.47 88 GLU A N 1
ATOM 702 C CA . GLU A 1 88 ? -20.906 0.891 -5.395 1 43.47 88 GLU A CA 1
ATOM 703 C C . GLU A 1 88 ? -21.812 1.239 -4.219 1 43.47 88 GLU A C 1
ATOM 705 O O . GLU A 1 88 ? -21.344 1.618 -3.148 1 43.47 88 GLU A O 1
ATOM 710 N N . MET B 1 1 ? 35.125 34.438 -15.695 1 35.25 1 MET B N 1
ATOM 711 C CA . MET B 1 1 ? 34.812 33.406 -14.695 1 35.25 1 MET B CA 1
ATOM 712 C C . MET B 1 1 ? 33.344 33 -14.781 1 35.25 1 MET B C 1
ATOM 714 O O . MET B 1 1 ? 32.438 33.812 -14.516 1 35.25 1 MET B O 1
ATOM 718 N N . LEU B 1 2 ? 32.906 32.062 -15.742 1 48.06 2 LEU B N 1
ATOM 719 C CA . LEU B 1 2 ? 31.547 31.641 -16.109 1 48.06 2 LEU B CA 1
ATOM 720 C C . LEU B 1 2 ? 30.844 30.953 -14.945 1 48.06 2 LEU B C 1
ATOM 722 O O . LEU B 1 2 ? 31.438 30.109 -14.273 1 48.06 2 LEU B O 1
ATOM 726 N N . SER B 1 3 ? 29.938 31.625 -14.281 1 50.72 3 SER B N 1
ATOM 727 C CA . SER B 1 3 ? 29.172 31.188 -13.125 1 50.72 3 SER B CA 1
ATOM 728 C C . SER B 1 3 ? 28.453 29.859 -13.398 1 50.72 3 SER B C 1
ATOM 730 O O . SER B 1 3 ? 27.797 29.703 -14.422 1 50.72 3 SER B O 1
ATOM 732 N N . PRO B 1 4 ? 28.984 28.688 -12.859 1 50.88 4 PRO B N 1
ATOM 733 C CA . PRO B 1 4 ? 28.375 27.391 -13.133 1 50.88 4 PRO B CA 1
ATOM 734 C C . PRO B 1 4 ? 26.859 27.422 -12.984 1 50.88 4 PRO B C 1
ATOM 736 O O . PRO B 1 4 ? 26.328 28.094 -12.094 1 50.88 4 PRO B O 1
ATOM 739 N N . SER B 1 5 ? 26.094 27.359 -14.047 1 47.59 5 SER B N 1
ATOM 740 C CA . SER B 1 5 ? 24.641 27.219 -14.102 1 47.59 5 SER B CA 1
ATOM 741 C C . SER B 1 5 ? 24.172 26.141 -13.141 1 47.59 5 SER B C 1
ATOM 743 O O . SER B 1 5 ? 24.672 25 -13.156 1 47.59 5 SER B O 1
ATOM 745 N N . ARG B 1 6 ? 23.812 26.469 -11.867 1 42.28 6 ARG B N 1
ATOM 746 C CA . ARG B 1 6 ? 23.203 25.609 -10.867 1 42.28 6 ARG B CA 1
ATOM 747 C C . ARG B 1 6 ? 22.188 24.656 -11.508 1 42.28 6 ARG B C 1
ATOM 749 O O . ARG B 1 6 ? 21.234 25.109 -12.141 1 42.28 6 ARG B O 1
ATOM 756 N N . LEU B 1 7 ? 22.547 23.516 -12.055 1 38.44 7 LEU B N 1
ATOM 757 C CA . LEU B 1 7 ? 21.688 22.438 -12.547 1 38.44 7 LEU B CA 1
ATOM 758 C C . LEU B 1 7 ? 20.484 22.25 -11.633 1 38.44 7 LEU B C 1
ATOM 760 O O . LEU B 1 7 ? 20.641 22.016 -10.43 1 38.44 7 LEU B O 1
ATOM 764 N N . LYS B 1 8 ? 19.375 23.062 -11.797 1 37.19 8 LYS B N 1
ATOM 765 C CA . LYS B 1 8 ? 18.109 22.828 -11.125 1 37.19 8 LYS B CA 1
ATOM 766 C C . LYS B 1 8 ? 17.766 21.344 -11.078 1 37.19 8 LYS B C 1
ATOM 768 O O . LYS B 1 8 ? 17.703 20.672 -12.109 1 37.19 8 LYS B O 1
ATOM 773 N N . LYS B 1 9 ? 18.266 20.594 -10.203 1 40.66 9 LYS B N 1
ATOM 774 C CA . LYS B 1 9 ? 17.859 19.219 -9.961 1 40.66 9 LYS B CA 1
ATOM 775 C C . LYS B 1 9 ? 16.359 19.047 -10.195 1 40.66 9 LYS B C 1
ATOM 777 O O . LYS B 1 9 ? 15.547 19.75 -9.602 1 40.66 9 LYS B O 1
ATOM 782 N N . SER B 1 10 ? 15.961 18.828 -11.391 1 43.38 10 SER B N 1
ATOM 783 C CA . SER B 1 10 ? 14.594 18.438 -11.703 1 43.38 10 SER B CA 1
ATOM 784 C C . SER B 1 10 ? 13.984 17.594 -10.586 1 43.38 10 SER B C 1
ATOM 786 O O . SER B 1 10 ? 14.461 16.484 -10.305 1 43.38 10 SER B O 1
ATOM 788 N N . SER B 1 11 ? 13.578 18.203 -9.523 1 47.94 11 SER B N 1
ATOM 789 C CA . SER B 1 11 ? 12.992 17.531 -8.367 1 47.94 11 SER B CA 1
ATOM 790 C C . SER B 1 11 ? 11.906 16.562 -8.789 1 47.94 11 SER B C 1
ATOM 792 O O . SER B 1 11 ? 11.078 16.875 -9.656 1 47.94 11 SER B O 1
ATOM 794 N N . LEU B 1 12 ? 12.156 15.312 -8.836 1 56 12 LEU B N 1
ATOM 795 C CA . LEU B 1 12 ? 11.25 14.195 -9.07 1 56 12 LEU B CA 1
ATOM 796 C C . LEU B 1 12 ? 9.852 14.5 -8.539 1 56 12 LEU B C 1
ATOM 798 O O . LEU B 1 12 ? 8.883 13.852 -8.922 1 56 12 LEU B O 1
ATOM 802 N N . PHE B 1 13 ? 9.758 15.422 -7.723 1 63.09 13 PHE B N 1
ATOM 803 C CA . PHE B 1 13 ? 8.461 15.789 -7.168 1 63.09 13 PHE B CA 1
ATOM 804 C C . PHE B 1 13 ? 7.98 17.125 -7.742 1 63.09 13 PHE B C 1
ATOM 806 O O . PHE B 1 13 ? 8.773 18.047 -7.941 1 63.09 13 PHE B O 1
ATOM 813 N N . PRO B 1 14 ? 6.738 17.016 -8.297 1 66.19 14 PRO B N 1
ATOM 814 C CA . PRO B 1 14 ? 6.234 18.312 -8.75 1 66.19 14 PRO B CA 1
ATOM 815 C C . PRO B 1 14 ? 6.434 19.422 -7.719 1 66.19 14 PRO B C 1
ATOM 817 O O . PRO B 1 14 ? 6.527 19.156 -6.52 1 66.19 14 PRO B O 1
ATOM 820 N N . ALA B 1 15 ? 6.84 20.547 -8.086 1 65.25 15 ALA B N 1
ATOM 821 C CA . ALA B 1 15 ? 7.145 21.734 -7.293 1 65.25 15 ALA B CA 1
ATOM 822 C C . ALA B 1 15 ? 6.18 21.875 -6.121 1 65.25 15 ALA B C 1
ATOM 824 O O . ALA B 1 15 ? 6.582 22.25 -5.02 1 65.25 15 ALA B O 1
ATOM 825 N N . ASP B 1 16 ? 4.934 21.297 -6.188 1 84 16 ASP B N 1
ATOM 826 C CA . ASP B 1 16 ? 3.902 21.484 -5.172 1 84 16 ASP B CA 1
ATOM 827 C C . ASP B 1 16 ? 3.998 20.406 -4.098 1 84 16 ASP B C 1
ATOM 829 O O . ASP B 1 16 ? 3.48 20.578 -2.99 1 84 16 ASP B O 1
ATOM 833 N N . ASP B 1 17 ? 4.93 19.531 -4.219 1 88.44 17 ASP B N 1
ATOM 834 C CA . ASP B 1 17 ? 5 18.422 -3.262 1 88.44 17 ASP B CA 1
ATOM 835 C C . ASP B 1 17 ? 5.797 18.828 -2.021 1 88.44 17 ASP B C 1
ATOM 837 O O . ASP B 1 17 ? 5.586 18.281 -0.938 1 88.44 17 ASP B O 1
ATOM 841 N N . THR B 1 18 ? 6.574 19.844 -2.131 1 90.44 18 THR B N 1
ATOM 842 C CA . THR B 1 18 ? 7.461 20.25 -1.045 1 90.44 18 THR B CA 1
ATOM 843 C C . THR B 1 18 ? 6.68 20.953 0.063 1 90.44 18 THR B C 1
ATOM 845 O O . THR B 1 18 ? 7.211 21.188 1.148 1 90.44 18 THR B O 1
ATOM 848 N N . LYS B 1 19 ? 5.469 21.156 -0.153 1 94 19 LYS B N 1
ATOM 849 C CA . LYS B 1 19 ? 4.66 21.844 0.847 1 94 19 LYS B CA 1
ATOM 850 C C . LYS B 1 19 ? 4.219 20.891 1.953 1 94 19 LYS B C 1
ATOM 852 O O . LYS B 1 19 ? 3.797 21.328 3.025 1 94 19 LYS B O 1
ATOM 857 N N . TYR B 1 20 ? 4.344 19.641 1.752 1 96.25 20 TYR B N 1
ATOM 858 C CA . TYR B 1 20 ? 3.861 18.672 2.719 1 96.25 20 TYR B CA 1
ATOM 859 C C . TYR B 1 20 ? 4.938 18.328 3.744 1 96.25 20 TYR B C 1
ATOM 861 O O . TYR B 1 20 ? 6.109 18.188 3.395 1 96.25 20 TYR B O 1
ATOM 869 N N . GLY B 1 21 ? 4.57 18.188 4.988 1 96.12 21 GLY B N 1
ATOM 870 C CA . GLY B 1 21 ? 5.48 17.875 6.078 1 96.12 21 GLY B CA 1
ATOM 871 C C . GLY B 1 21 ? 6.293 16.609 5.836 1 96.12 21 GLY B C 1
ATOM 872 O O . GLY B 1 21 ? 7.477 16.562 6.176 1 96.12 21 GLY B O 1
ATOM 873 N N . VAL B 1 22 ? 5.719 15.719 5.246 1 96.12 22 VAL B N 1
ATOM 874 C CA . VAL B 1 22 ? 6.395 14.445 5.027 1 96.12 22 VAL B CA 1
ATOM 875 C C . VAL B 1 22 ? 7.582 14.648 4.086 1 96.12 22 VAL B C 1
ATOM 877 O O . VAL B 1 22 ? 8.594 13.953 4.191 1 96.12 22 VAL B O 1
ATOM 880 N N . CYS B 1 23 ? 7.418 15.562 3.197 1 95.44 23 CYS B N 1
ATOM 881 C CA . CYS B 1 23 ? 8.492 15.852 2.254 1 95.44 23 CYS B CA 1
ATOM 882 C C . CYS B 1 23 ? 9.641 16.578 2.938 1 95.44 23 CYS B C 1
ATOM 884 O O . CYS B 1 23 ? 10.758 16.625 2.418 1 95.44 23 CYS B O 1
ATOM 886 N N . GLU B 1 24 ? 9.359 17.156 4 1 94.25 24 GLU B N 1
ATOM 887 C CA . GLU B 1 24 ? 10.367 17.875 4.781 1 94.25 24 GLU B CA 1
ATOM 888 C C . GLU B 1 24 ? 11.008 16.953 5.82 1 94.25 24 GLU B C 1
ATOM 890 O O . GLU B 1 24 ? 11.812 17.391 6.637 1 94.25 24 GLU B O 1
ATOM 895 N N . GLY B 1 25 ?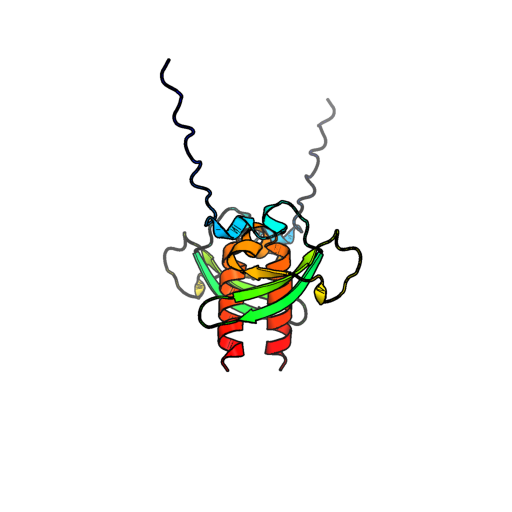 10.578 15.789 5.836 1 94.44 25 GLY B N 1
ATOM 896 C CA . GLY B 1 25 ? 11.211 14.82 6.715 1 94.44 25 GLY B CA 1
ATOM 897 C C . GLY B 1 25 ? 10.414 14.539 7.973 1 94.44 25 GLY B C 1
ATOM 898 O O . GLY B 1 25 ? 10.875 13.812 8.859 1 94.44 25 GLY B O 1
ATOM 899 N N . ARG B 1 26 ? 9.273 15.078 8.086 1 95.12 26 ARG B N 1
ATOM 900 C CA . ARG B 1 26 ? 8.445 14.781 9.25 1 95.12 26 ARG B CA 1
ATOM 901 C C . ARG B 1 26 ? 7.941 13.344 9.219 1 95.12 26 ARG B C 1
ATOM 903 O O . ARG B 1 26 ? 7.582 12.836 8.148 1 95.12 26 ARG B O 1
ATOM 910 N N . LYS B 1 27 ? 7.875 12.766 10.359 1 95.62 27 LYS B N 1
ATOM 911 C CA . LYS B 1 27 ? 7.445 11.375 10.469 1 95.62 27 LYS B CA 1
ATOM 912 C C . LYS B 1 27 ? 5.938 11.281 10.672 1 95.62 27 LYS B C 1
ATOM 914 O O . LYS B 1 27 ? 5.352 12.062 11.422 1 95.62 27 LYS B O 1
ATOM 919 N N . ILE B 1 28 ? 5.367 10.344 10.016 1 96.25 28 ILE B N 1
ATOM 920 C CA . ILE B 1 28 ? 3.93 10.117 10.117 1 96.25 28 ILE B CA 1
ATOM 921 C C . ILE B 1 28 ? 3.637 9.172 11.281 1 96.25 28 ILE B C 1
ATOM 923 O O . ILE B 1 28 ? 4.301 8.148 11.438 1 96.25 28 ILE B O 1
ATOM 927 N N . SER B 1 29 ? 2.656 9.5 11.992 1 94.94 29 SER B N 1
ATOM 928 C CA . SER B 1 29 ? 2.217 8.648 13.086 1 94.94 29 SER B CA 1
ATOM 929 C C . SER B 1 29 ? 1.104 7.703 12.641 1 94.94 29 SER B C 1
ATOM 931 O O . SER B 1 29 ? 1.187 6.492 12.859 1 94.94 29 SER B O 1
ATOM 933 N N . ARG B 1 30 ? 0.079 8.266 12.031 1 95.12 30 ARG B N 1
ATOM 934 C CA . ARG B 1 30 ? -1.032 7.43 11.594 1 95.12 30 ARG B CA 1
ATOM 935 C C . ARG B 1 30 ? -1.854 8.125 10.516 1 95.12 30 ARG B C 1
ATOM 937 O O . ARG B 1 30 ? -1.749 9.344 10.344 1 95.12 30 ARG B O 1
ATOM 944 N N . ILE B 1 31 ? -2.609 7.32 9.82 1 96.56 31 ILE B N 1
ATOM 945 C CA . ILE B 1 31 ? -3.574 7.801 8.836 1 96.56 31 ILE B CA 1
ATOM 946 C C . ILE B 1 31 ? -4.984 7.727 9.414 1 96.56 31 ILE B C 1
ATOM 948 O O . ILE B 1 31 ? -5.387 6.691 9.953 1 96.56 31 ILE B O 1
ATOM 952 N N . LEU B 1 32 ? -5.645 8.781 9.32 1 94.56 32 LEU B N 1
ATOM 953 C CA . LEU B 1 32 ? -6.93 8.898 10 1 94.56 32 LEU B CA 1
ATOM 954 C C . LEU B 1 32 ? -8.078 8.688 9.023 1 94.56 32 LEU B C 1
ATOM 956 O O . LEU B 1 32 ? -9.18 8.297 9.43 1 94.56 32 LEU B O 1
ATOM 960 N N . GLY B 1 33 ? -7.832 9.117 7.727 1 95.62 33 GLY B N 1
ATOM 961 C CA . GLY B 1 33 ? -8.938 9.078 6.785 1 95.62 33 GLY B CA 1
ATOM 962 C C . GLY B 1 33 ? -8.492 9.094 5.336 1 95.62 33 GLY B C 1
ATOM 963 O O . GLY B 1 33 ? -7.301 9.25 5.051 1 95.62 33 GLY B O 1
ATOM 964 N N . LEU B 1 34 ? -9.547 8.906 4.59 1 96.31 34 LEU B N 1
ATOM 965 C CA . LEU B 1 34 ? -9.359 8.844 3.145 1 96.31 34 LEU B CA 1
ATOM 966 C C . LEU B 1 34 ? -10.375 9.727 2.424 1 96.31 34 LEU B C 1
ATOM 968 O O . LEU B 1 34 ? -11.555 9.734 2.771 1 96.31 34 LEU B O 1
ATOM 972 N N . ASN B 1 35 ? -9.766 10.492 1.474 1 95.88 35 ASN B N 1
ATOM 973 C CA . ASN B 1 35 ? -10.617 11.297 0.6 1 95.88 35 ASN B CA 1
ATOM 974 C C . ASN B 1 35 ? -10.383 10.961 -0.87 1 95.88 35 ASN B C 1
ATOM 976 O O . ASN B 1 35 ? -9.289 11.156 -1.395 1 95.88 35 ASN B O 1
ATOM 980 N N . THR B 1 36 ? -11.43 10.422 -1.46 1 95.06 36 THR B N 1
ATOM 981 C CA . THR B 1 36 ? -11.352 10.102 -2.881 1 95.06 36 THR B CA 1
ATOM 982 C C . THR B 1 36 ? -12.172 11.086 -3.705 1 95.06 36 THR B C 1
ATOM 984 O O . THR B 1 36 ? -13.352 11.305 -3.43 1 95.06 36 THR B O 1
ATOM 987 N N . THR B 1 37 ? -11.516 11.75 -4.559 1 93.44 37 THR B N 1
ATOM 988 C CA . THR B 1 37 ? -12.203 12.578 -5.539 1 93.44 37 THR B CA 1
ATOM 989 C C . THR B 1 37 ? -11.984 12.047 -6.953 1 93.44 37 THR B C 1
ATOM 991 O O . THR B 1 37 ? -11.281 11.055 -7.145 1 93.44 37 THR B O 1
ATOM 994 N N . SER B 1 38 ? -12.633 12.703 -7.941 1 91.56 38 SER B N 1
ATOM 995 C CA . SER B 1 38 ? -12.43 12.305 -9.328 1 91.56 38 SER B CA 1
ATOM 996 C C . SER B 1 38 ? -10.984 12.539 -9.766 1 91.56 38 SER B C 1
ATOM 998 O O . SER B 1 38 ? -10.484 11.867 -10.664 1 91.56 38 SER B O 1
ATOM 1000 N N . SER B 1 39 ? -10.344 13.445 -9.148 1 92.81 39 SER B N 1
ATOM 1001 C CA . SER B 1 39 ? -9.023 13.852 -9.617 1 92.81 39 SER B CA 1
ATOM 1002 C C . SER B 1 39 ? -7.922 13.125 -8.844 1 92.81 39 SER B C 1
ATOM 1004 O O . SER B 1 39 ? -6.867 12.812 -9.398 1 92.81 39 SER B O 1
ATOM 1006 N N . GLU B 1 40 ? -8.203 12.977 -7.531 1 95.38 40 GLU B N 1
ATOM 1007 C CA . GLU B 1 40 ? -7.094 12.383 -6.781 1 95.38 40 GLU B CA 1
ATOM 1008 C C . GLU B 1 40 ? -7.586 11.75 -5.484 1 95.38 40 GLU B C 1
ATOM 1010 O O . GLU B 1 40 ? -8.664 12.086 -4.992 1 95.38 40 GLU B O 1
ATOM 1015 N N . VAL B 1 41 ? -6.695 10.828 -4.945 1 96.69 41 VAL B N 1
ATOM 1016 C CA . VAL B 1 41 ? -6.898 10.25 -3.625 1 96.69 41 VAL B CA 1
ATOM 1017 C C . VAL B 1 41 ? -6.008 10.953 -2.605 1 96.69 41 VAL B C 1
ATOM 1019 O O . VAL B 1 41 ? -4.812 11.148 -2.85 1 96.69 41 VAL B O 1
ATOM 1022 N N . ARG B 1 42 ? -6.602 11.328 -1.528 1 98.12 42 ARG B N 1
ATOM 1023 C CA . ARG B 1 42 ? -5.863 11.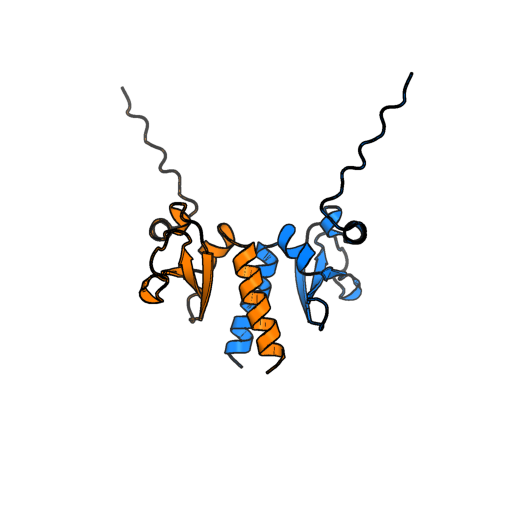984 -0.454 1 98.12 42 ARG B CA 1
ATOM 1024 C C . ARG B 1 42 ? -6.133 11.312 0.887 1 98.12 42 ARG B C 1
ATOM 1026 O O . ARG B 1 42 ? -7.184 10.695 1.079 1 98.12 42 ARG B O 1
ATOM 1033 N N . MET B 1 43 ? -5.098 11.422 1.767 1 98.06 43 MET B N 1
ATOM 1034 C CA . MET B 1 43 ? -5.211 10.82 3.09 1 98.06 43 MET B CA 1
ATOM 1035 C C . MET B 1 43 ? -4.977 11.852 4.184 1 98.06 43 MET B C 1
ATOM 1037 O O . MET B 1 43 ? -4.098 12.711 4.055 1 98.06 43 MET B O 1
ATOM 1041 N N . LEU B 1 44 ? -5.805 11.758 5.195 1 97.06 44 LEU B N 1
ATOM 1042 C CA . LEU B 1 44 ? -5.625 12.594 6.371 1 97.06 44 LEU B CA 1
ATOM 1043 C C . LEU B 1 44 ? -4.609 11.984 7.328 1 97.06 44 LEU B C 1
ATOM 1045 O O . LEU B 1 44 ? -4.836 10.906 7.875 1 97.06 44 LEU B O 1
ATOM 1049 N N . ILE B 1 45 ? -3.498 12.719 7.562 1 96.69 45 ILE B N 1
ATOM 1050 C CA . ILE B 1 45 ? -2.428 12.102 8.336 1 96.69 45 ILE B CA 1
ATOM 1051 C C . ILE B 1 45 ? -2.098 12.977 9.547 1 96.69 45 ILE B C 1
ATOM 1053 O O . ILE B 1 45 ? -2.299 14.188 9.523 1 96.69 45 ILE B O 1
ATOM 1057 N N . VAL B 1 46 ? -1.602 12.281 10.562 1 95.69 46 VAL B N 1
ATOM 1058 C CA . VAL B 1 46 ? -1.058 12.914 11.758 1 95.69 46 VAL B CA 1
ATOM 1059 C C . VAL B 1 46 ? 0.439 12.625 11.859 1 95.69 46 VAL B C 1
ATOM 1061 O O . VAL B 1 46 ? 0.879 11.5 11.625 1 95.69 46 VAL B O 1
ATOM 1064 N N . TYR B 1 47 ? 1.172 13.672 12.188 1 96.06 47 TYR B N 1
ATOM 1065 C CA . TYR B 1 47 ? 2.613 13.539 12.367 1 96.06 47 TYR B CA 1
ATOM 1066 C C . TYR B 1 47 ? 2.957 13.211 13.812 1 96.06 47 TYR B C 1
ATOM 1068 O O . TYR B 1 47 ? 2.219 13.586 14.734 1 96.06 47 TYR B O 1
ATOM 1076 N N . SER B 1 48 ? 4.094 12.57 13.914 1 94.06 48 SER B N 1
ATOM 1077 C CA . SER B 1 48 ? 4.531 12.109 15.227 1 94.06 48 SER B CA 1
ATOM 1078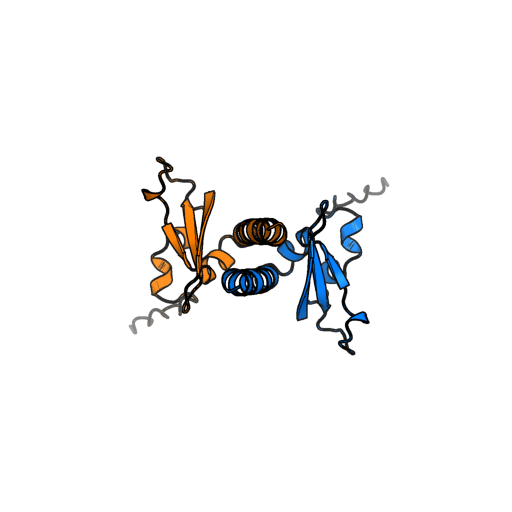 C C . SER B 1 48 ? 4.906 13.273 16.125 1 94.06 48 SER B C 1
ATOM 1080 O O . SER B 1 48 ? 4.844 13.164 17.359 1 94.06 48 SER B O 1
ATOM 1082 N N . ASP B 1 49 ? 5.344 14.281 15.578 1 91.44 49 ASP B N 1
ATOM 1083 C CA . ASP B 1 49 ? 5.836 15.422 16.344 1 91.44 49 ASP B CA 1
ATOM 1084 C C . ASP B 1 49 ? 4.695 16.344 16.75 1 91.44 49 ASP B C 1
ATOM 1086 O O . ASP B 1 49 ? 4.922 17.391 17.375 1 91.44 49 ASP B O 1
ATOM 1090 N N . THR B 1 50 ? 3.502 15.953 16.281 1 84.69 50 THR B N 1
ATOM 1091 C CA . THR B 1 50 ? 2.346 16.781 16.641 1 84.69 50 THR B CA 1
ATOM 1092 C C . THR B 1 50 ? 2.014 16.625 18.125 1 84.69 50 THR B C 1
ATOM 1094 O O . THR B 1 50 ? 1.871 15.516 18.625 1 84.69 50 THR B O 1
ATOM 1097 N N . LYS B 1 51 ? 2.141 17.672 18.891 1 73.44 51 LYS B N 1
ATOM 1098 C CA . LYS B 1 51 ? 1.9 17.688 20.328 1 73.44 51 LYS B CA 1
ATOM 1099 C C . LYS B 1 51 ? 0.423 17.469 20.641 1 73.44 51 LYS B C 1
ATOM 1101 O O . LYS B 1 51 ? 0.085 16.766 21.594 1 73.44 51 LYS B O 1
ATOM 1106 N N . LYS B 1 52 ? -0.498 18.188 19.984 1 66.94 52 LYS B N 1
ATOM 1107 C CA . LYS B 1 52 ? -1.919 18.062 20.297 1 66.94 52 LYS B CA 1
ATOM 1108 C C . LYS B 1 52 ? -2.654 17.328 19.172 1 66.94 52 LYS B C 1
ATOM 1110 O O . LYS B 1 52 ? -2.545 17.703 18 1 66.94 52 LYS B O 1
ATOM 1115 N N . VAL B 1 53 ? -2.943 16.141 19.281 1 61.72 53 VAL B N 1
ATOM 1116 C CA . VAL B 1 53 ? -3.529 15.18 18.344 1 61.72 53 VAL B CA 1
ATOM 1117 C C . VAL B 1 53 ? -4.953 15.609 18 1 61.72 53 VAL B C 1
ATOM 1119 O O . VAL B 1 53 ? -5.91 15.227 18.672 1 61.72 53 VAL B O 1
ATOM 1122 N N . HIS B 1 54 ? -5.105 16.812 17.734 1 69.44 54 HIS B N 1
ATOM 1123 C CA . HIS B 1 54 ? -6.441 17.141 17.25 1 69.44 54 HIS B CA 1
ATOM 1124 C C . HIS B 1 54 ? -6.527 17.047 15.742 1 69.44 54 HIS B C 1
ATOM 1126 O O . HIS B 1 54 ? -5.508 17.109 15.047 1 69.44 54 HIS B O 1
ATOM 1132 N N . LYS B 1 55 ? -7.723 16.562 15.312 1 69.56 55 LYS B N 1
ATOM 1133 C CA . LYS B 1 55 ? -7.98 16.469 13.875 1 69.56 55 LYS B CA 1
ATOM 1134 C C . LYS B 1 55 ? -7.508 17.719 13.148 1 69.56 55 LYS B C 1
ATOM 1136 O O . LYS B 1 55 ? -7.062 17.656 12.008 1 69.56 55 LYS B O 1
ATOM 1141 N N . ARG B 1 56 ? -7.383 18.844 13.945 1 76.81 56 ARG B N 1
ATOM 1142 C CA . ARG B 1 56 ? -7.012 20.125 13.352 1 76.81 56 ARG B CA 1
ATOM 1143 C C . ARG B 1 56 ? -5.535 20.141 12.969 1 76.81 56 ARG B C 1
ATOM 1145 O O . ARG B 1 56 ? -5.109 20.953 12.148 1 76.81 56 ARG B O 1
ATOM 1152 N N . ASP B 1 57 ? -4.949 19.094 13.625 1 86 57 ASP B N 1
ATOM 1153 C CA . ASP B 1 57 ? -3.51 19.062 13.383 1 86 57 ASP B CA 1
ATOM 1154 C C . ASP B 1 57 ? -3.154 18.047 12.305 1 86 57 ASP B C 1
ATOM 1156 O O . ASP B 1 57 ? -1.981 17.875 11.969 1 86 57 ASP B O 1
ATOM 1160 N N . ALA B 1 58 ? -4.195 17.516 11.812 1 93.38 58 ALA B N 1
ATOM 1161 C CA . ALA B 1 58 ? -3.98 16.562 10.719 1 93.38 58 ALA B CA 1
ATOM 1162 C C . ALA B 1 58 ? -3.762 17.297 9.398 1 93.38 58 ALA B C 1
ATOM 1164 O O . ALA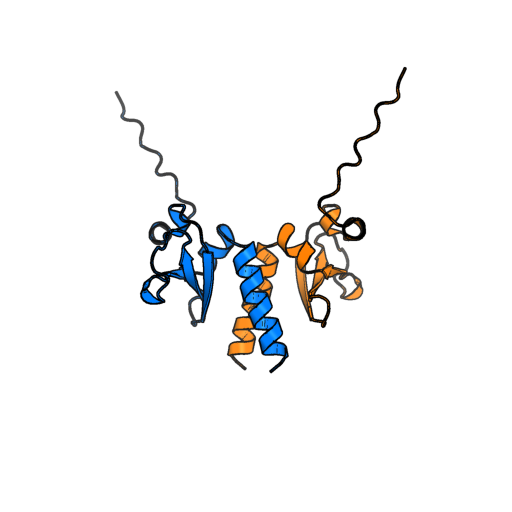 B 1 58 ? -4.148 18.453 9.242 1 93.38 58 ALA B O 1
ATOM 1165 N N . GLU B 1 59 ? -2.982 16.609 8.523 1 94.94 59 GLU B N 1
ATOM 1166 C CA . GLU B 1 59 ? -2.709 17.156 7.199 1 94.94 59 GLU B CA 1
ATOM 1167 C C . GLU B 1 59 ? -3.293 16.266 6.109 1 94.94 59 GLU B C 1
ATOM 1169 O O . GLU B 1 59 ? -3.174 15.031 6.172 1 94.94 59 GLU B O 1
ATOM 1174 N N . LEU B 1 60 ? -3.941 16.812 5.09 1 96.5 60 LEU B N 1
ATOM 1175 C CA . LEU B 1 60 ? -4.445 16.094 3.922 1 96.5 60 LEU B CA 1
ATOM 1176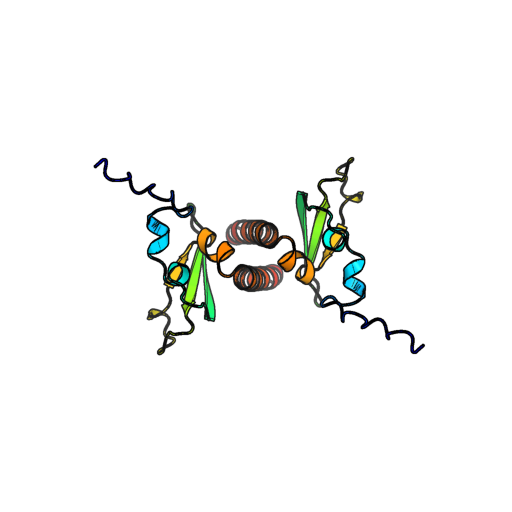 C C . LEU B 1 60 ? -3.377 16.016 2.836 1 96.5 60 LEU B C 1
ATOM 1178 O O . LEU B 1 60 ? -3.021 17.016 2.227 1 96.5 60 LEU B O 1
ATOM 1182 N N . VAL B 1 61 ? -2.904 14.797 2.693 1 97.88 61 VAL B N 1
ATOM 1183 C CA . VAL B 1 61 ? -1.762 14.609 1.806 1 97.88 61 VAL B CA 1
ATOM 1184 C C . VAL B 1 61 ? -2.143 13.664 0.667 1 97.88 61 VAL B C 1
ATOM 1186 O O . VAL B 1 61 ? -2.795 12.641 0.892 1 97.88 61 VAL B O 1
ATOM 1189 N N . PRO B 1 62 ? -1.737 14 -0.577 1 98 62 PRO B N 1
ATOM 1190 C CA . PRO B 1 62 ? -2.01 13.086 -1.69 1 98 62 PRO B CA 1
ATOM 1191 C C . PRO B 1 62 ? -1.395 11.703 -1.485 1 98 62 PRO B C 1
ATOM 1193 O O . PRO B 1 62 ? -0.26 11.594 -1.013 1 98 62 PRO B O 1
ATOM 1196 N N . SER B 1 63 ? -2.174 10.688 -1.905 1 98.12 63 SER B N 1
ATOM 1197 C CA . SER B 1 63 ? -1.688 9.312 -1.78 1 98.12 6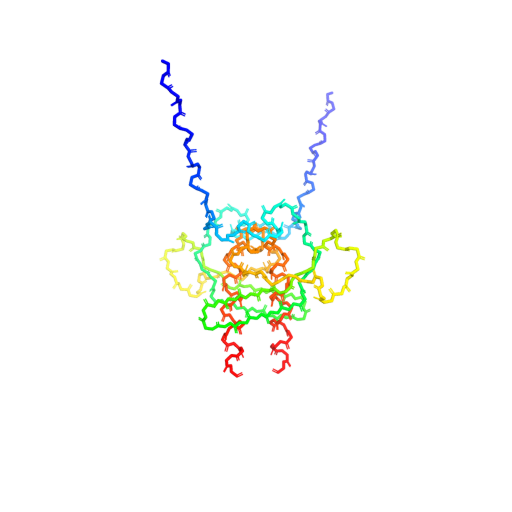3 SER B CA 1
ATOM 1198 C C . SER B 1 63 ? -0.446 9.086 -2.637 1 98.12 63 SER B C 1
ATOM 1200 O O . SER B 1 63 ? 0.438 8.312 -2.264 1 98.12 63 SER B O 1
ATOM 1202 N N . ARG B 1 64 ? -0.353 9.797 -3.711 1 97.56 64 ARG B N 1
ATOM 1203 C CA . ARG B 1 64 ? 0.787 9.664 -4.613 1 97.56 64 ARG B CA 1
ATOM 1204 C C . ARG B 1 64 ? 2.088 10.039 -3.91 1 97.56 64 ARG B C 1
ATOM 1206 O O . ARG B 1 64 ? 3.152 9.516 -4.246 1 97.56 64 ARG B O 1
ATOM 1213 N N . ILE B 1 65 ? 1.981 10.852 -2.957 1 97.62 65 ILE B N 1
ATOM 1214 C CA . ILE B 1 65 ? 3.15 11.25 -2.182 1 97.62 65 ILE B CA 1
ATOM 1215 C C . ILE B 1 65 ? 3.404 10.234 -1.07 1 97.62 65 ILE B C 1
ATOM 1217 O O . ILE B 1 65 ? 4.527 9.758 -0.903 1 97.62 65 ILE B O 1
ATOM 1221 N N . LEU B 1 66 ? 2.387 9.781 -0.399 1 98.19 66 LEU B N 1
ATOM 1222 C CA . LEU B 1 66 ? 2.502 8.93 0.783 1 98.19 66 LEU B CA 1
ATOM 1223 C C . LEU B 1 66 ? 3.051 7.559 0.415 1 98.19 66 LEU B C 1
ATOM 1225 O O . LEU B 1 66 ? 3.752 6.934 1.213 1 98.19 66 LEU B O 1
ATOM 1229 N N . ARG B 1 67 ? 2.777 7.133 -0.779 1 97.56 67 ARG B N 1
ATOM 1230 C CA . ARG B 1 67 ? 3.254 5.832 -1.237 1 97.56 67 ARG B CA 1
ATOM 1231 C C . ARG B 1 67 ? 4.777 5.809 -1.324 1 97.56 67 ARG B C 1
ATOM 1233 O O . ARG B 1 67 ? 5.387 4.734 -1.325 1 97.56 67 ARG B O 1
ATOM 1240 N N . HIS B 1 68 ? 5.379 6.906 -1.342 1 96.75 68 HIS B N 1
ATOM 1241 C CA . HIS B 1 68 ? 6.836 6.98 -1.412 1 96.75 68 HIS B CA 1
ATOM 1242 C C . HIS B 1 68 ? 7.449 7.094 -0.02 1 96.75 68 HIS B C 1
ATOM 1244 O O . HIS B 1 68 ? 8.547 6.594 0.219 1 96.75 68 HIS B O 1
ATOM 1250 N N . TYR B 1 69 ? 6.742 7.656 0.896 1 96.19 69 TYR B N 1
ATOM 1251 C CA . TYR B 1 69 ? 7.324 7.988 2.191 1 96.19 69 TYR B CA 1
ATOM 1252 C C . TYR B 1 69 ? 6.898 6.98 3.254 1 96.19 69 TYR B C 1
ATOM 1254 O O . TYR B 1 69 ? 7.652 6.695 4.188 1 96.19 69 TYR B O 1
ATOM 1262 N N . ALA B 1 70 ? 5.68 6.492 3.113 1 97.88 70 ALA B N 1
ATOM 1263 C CA . ALA B 1 70 ? 5.156 5.582 4.125 1 97.88 70 ALA B CA 1
ATOM 1264 C C . ALA B 1 70 ? 4.316 4.477 3.488 1 97.88 70 ALA B C 1
ATOM 1266 O O . ALA B 1 70 ? 3.162 4.266 3.871 1 97.88 70 ALA B O 1
ATOM 1267 N N . PRO B 1 71 ? 4.91 3.773 2.576 1 98.44 71 PRO B N 1
ATOM 1268 C CA . PRO B 1 71 ? 4.137 2.77 1.844 1 98.44 71 PRO B CA 1
ATOM 1269 C C . PRO B 1 71 ? 3.521 1.715 2.76 1 98.44 71 PRO B C 1
ATOM 1271 O O . PRO B 1 71 ? 2.387 1.286 2.539 1 98.44 71 PRO B O 1
ATOM 1274 N N . GLN B 1 72 ? 4.336 1.334 3.73 1 98.62 72 GLN B N 1
ATOM 1275 C CA . GLN B 1 72 ? 3.816 0.29 4.605 1 98.62 72 GLN B CA 1
ATOM 1276 C C . GLN B 1 72 ? 2.568 0.763 5.344 1 98.62 72 GLN B C 1
ATOM 1278 O O . GLN B 1 72 ? 1.604 0.009 5.492 1 98.62 72 GLN B O 1
ATOM 1283 N N . MET B 1 73 ? 2.564 1.978 5.746 1 98.56 73 MET B N 1
ATOM 1284 C CA . MET B 1 73 ? 1.414 2.531 6.453 1 98.56 73 MET B CA 1
ATOM 1285 C C . MET B 1 73 ? 0.221 2.686 5.516 1 98.56 73 MET B C 1
ATOM 1287 O O . MET B 1 73 ? -0.922 2.461 5.914 1 98.56 73 MET B O 1
ATOM 1291 N N . VAL B 1 74 ? 0.473 3.098 4.328 1 98.75 74 VAL B N 1
ATOM 1292 C CA . VAL B 1 74 ? -0.577 3.227 3.324 1 98.75 74 VAL B CA 1
ATOM 1293 C C . VAL B 1 74 ? -1.233 1.868 3.086 1 98.75 74 VAL B C 1
ATOM 1295 O O . VAL B 1 74 ? -2.463 1.759 3.076 1 98.75 74 VAL B O 1
ATOM 1298 N N . ILE B 1 75 ? -0.469 0.839 2.98 1 98.62 75 ILE B N 1
ATOM 1299 C CA . ILE B 1 75 ? -0.968 -0.512 2.746 1 98.62 75 ILE B CA 1
ATOM 1300 C C . ILE B 1 75 ? -1.812 -0.962 3.938 1 98.62 75 ILE B C 1
ATOM 1302 O O . ILE B 1 75 ? -2.912 -1.495 3.76 1 98.62 75 ILE B O 1
ATOM 1306 N N . ASP B 1 76 ? -1.269 -0.705 5.133 1 98.25 76 ASP B N 1
ATOM 1307 C CA . ASP B 1 76 ? -2.023 -1.073 6.328 1 98.25 76 ASP B CA 1
ATOM 1308 C C . ASP B 1 76 ? -3.404 -0.424 6.324 1 98.25 76 ASP B C 1
ATOM 1310 O O . ASP B 1 76 ? -4.41 -1.087 6.594 1 98.25 76 ASP B O 1
ATOM 1314 N N . TYR B 1 77 ? -3.434 0.792 6.047 1 98.12 77 TYR B N 1
ATOM 1315 C CA . TYR B 1 77 ? -4.68 1.553 6.074 1 98.12 77 TYR B CA 1
ATO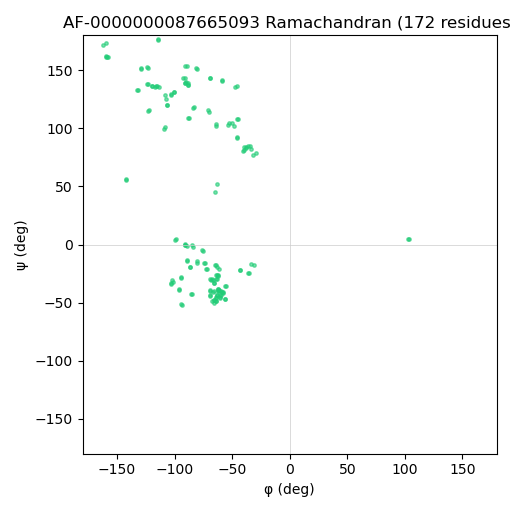M 1316 C C . TYR B 1 77 ? -5.652 1.047 5.02 1 98.12 77 TYR B C 1
ATOM 1318 O O . TYR B 1 77 ? -6.816 0.772 5.316 1 98.12 77 TYR B O 1
ATOM 1326 N N . TYR B 1 78 ? -5.148 0.905 3.838 1 97.5 78 TYR B N 1
ATOM 1327 C CA . TYR B 1 78 ? -6.008 0.428 2.76 1 97.5 78 TYR B CA 1
ATOM 1328 C C . TYR B 1 78 ? -6.559 -0.958 3.072 1 97.5 78 TYR B C 1
ATOM 1330 O O . TYR B 1 78 ? -7.742 -1.229 2.85 1 97.5 78 TYR B O 1
ATOM 1338 N N . GLU B 1 79 ? -5.684 -1.822 3.531 1 96.75 79 GLU B N 1
ATOM 1339 C CA . GLU B 1 79 ? -6.082 -3.191 3.838 1 96.75 79 GLU B CA 1
ATOM 1340 C C . GLU B 1 79 ? -7.199 -3.221 4.879 1 96.75 79 GLU B C 1
ATOM 1342 O O . GLU B 1 79 ? -8.156 -3.988 4.75 1 96.75 79 GLU B O 1
ATOM 1347 N N . SER B 1 80 ? -7.07 -2.383 5.832 1 95.12 80 SER B N 1
ATOM 1348 C CA . SER B 1 80 ? -8.109 -2.305 6.852 1 95.12 80 SER B CA 1
ATOM 1349 C C . SER B 1 80 ? -9.445 -1.877 6.246 1 95.12 80 SER B C 1
ATOM 1351 O O . SER 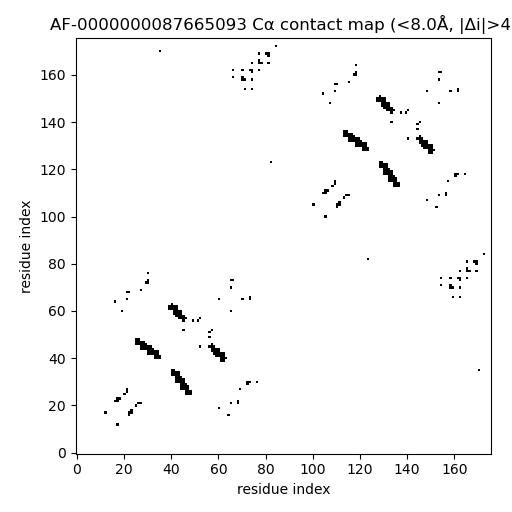B 1 80 ? -10.5 -2.359 6.656 1 95.12 80 SER B O 1
ATOM 1353 N N . LEU B 1 81 ? -9.422 -0.941 5.32 1 93.31 81 LEU B N 1
ATOM 1354 C CA . LEU B 1 81 ? -10.641 -0.488 4.656 1 93.31 81 LEU B CA 1
ATOM 1355 C C . LEU B 1 81 ? -11.281 -1.622 3.863 1 93.31 81 LEU B C 1
ATOM 1357 O O . LEU B 1 81 ? -12.5 -1.796 3.895 1 93.31 81 LEU B O 1
ATOM 1361 N N . ILE B 1 82 ? -10.547 -2.365 3.174 1 92.69 82 ILE B N 1
ATOM 1362 C CA . ILE B 1 82 ? -11 -3.436 2.297 1 92.69 82 ILE B CA 1
ATOM 1363 C C . ILE B 1 82 ? -11.641 -4.543 3.127 1 92.69 82 ILE B C 1
ATOM 1365 O O . ILE B 1 82 ? -12.727 -5.031 2.795 1 92.69 82 ILE B O 1
ATOM 1369 N N . ILE B 1 83 ? -10.945 -4.898 4.145 1 92.31 83 ILE B N 1
ATOM 1370 C CA . ILE B 1 83 ? -11.438 -5.965 5.008 1 92.31 83 ILE B CA 1
ATOM 1371 C C . ILE B 1 83 ? -12.758 -5.543 5.645 1 92.31 83 ILE B C 1
ATOM 1373 O O . ILE B 1 83 ? -13.695 -6.344 5.738 1 92.31 83 ILE B O 1
ATOM 1377 N N . LYS B 1 84 ? -12.867 -4.316 6.02 1 89.38 84 LYS B N 1
ATOM 1378 C CA . LYS B 1 84 ? -14.086 -3.801 6.629 1 89.38 84 LYS B CA 1
ATOM 1379 C C . LYS B 1 84 ? -15.219 -3.734 5.609 1 89.38 84 LYS B C 1
ATOM 1381 O O . LYS B 1 84 ? -16.391 -3.949 5.953 1 89.38 84 LYS B O 1
ATOM 1386 N N . GLY B 1 85 ? -14.938 -3.24 4.402 1 81.81 85 GLY B N 1
ATOM 1387 C CA . GLY B 1 85 ? -15.953 -3.162 3.361 1 81.81 85 GLY B CA 1
ATOM 1388 C C . GLY B 1 85 ? -16.422 -4.523 2.885 1 81.81 85 GLY B C 1
ATOM 1389 O O . GLY B 1 85 ? -17.547 -4.664 2.412 1 81.81 85 GLY B O 1
ATOM 1390 N N . ASN B 1 86 ? -15.523 -5.426 2.76 1 62 86 ASN B N 1
ATOM 1391 C CA . ASN B 1 86 ? -15.914 -6.773 2.371 1 62 86 ASN B CA 1
ATOM 1392 C C . ASN B 1 86 ? -16.828 -7.418 3.416 1 62 86 ASN B C 1
ATOM 1394 O O . ASN B 1 86 ? -17.453 -8.445 3.15 1 62 86 ASN B O 1
ATOM 1398 N N . TYR B 1 87 ? -16.766 -6.859 4.566 1 50.34 87 TYR B N 1
ATOM 1399 C CA . TYR B 1 87 ? -17.672 -7.34 5.602 1 50.34 87 TYR B CA 1
ATOM 1400 C C . TYR B 1 87 ? -18.984 -6.574 5.57 1 50.34 87 TYR B C 1
ATOM 1402 O O . TYR B 1 87 ? -19.984 -7.02 6.137 1 50.34 87 TYR B O 1
ATOM 1410 N N . GLU B 1 88 ? -19.078 -5.473 4.891 1 43.62 88 GLU B N 1
ATOM 1411 C CA . GLU B 1 88 ? -20.422 -4.914 4.887 1 43.62 88 GLU B CA 1
ATOM 1412 C C . GLU B 1 88 ? -21.234 -5.449 3.709 1 43.62 88 GLU B C 1
ATOM 1414 O O . GLU B 1 88 ? -20.688 -5.723 2.641 1 43.62 88 GLU B O 1
#

Nearest PDB structures (foldseek):
  5xyv-assembly1_A  TM=8.754E-01  e=3.960E-03  Drosophila melanogaster
  4quf-assembly1_B  TM=8.768E-01  e=1.745E-02  Drosophila melanogaster
  5epl-assembly2_B  TM=8.593E-01  e=3.044E-02  Homo sapiens
  5ejw-assembly1_A  TM=7.322E-01  e=1.745E-02  Mus musculus
  3h91-assembly1_A  TM=8.491E-01  e=3.238E-02  Homo sapiens

Solvent-accessible surface area (backbone atoms only — not comparable to full-atom values): 10917 Å² total; per-residue (Å²): 133,83,75,80,77,77,74,74,70,76,61,92,49,62,84,76,51,65,76,40,57,60,68,72,66,49,53,75,61,48,76,78,45,77,44,79,54,97,86,49,50,30,29,32,30,32,46,59,84,54,85,64,89,40,82,85,58,40,44,81,39,49,42,83,57,40,56,73,77,40,39,68,59,51,43,52,53,47,51,54,51,50,58,54,52,74,68,99,135,82,74,79,76,77,76,74,71,76,60,91,50,64,84,76,50,66,75,39,58,61,68,72,65,48,53,74,62,49,76,79,45,78,44,79,55,98,86,49,48,30,31,32,30,33,45,60,83,52,83,64,88,39,81,86,59,40,44,80,40,49,43,81,56,40,56,74,77,39,39,68,59,51,43,53,54,48,50,53,50,50,58,54,53,72,66,100